Protein AF-A0A485BKC6-F1 (afdb_monomer)

Sequence (127 aa):
MNIFSEAARLEAQNCPFALAQIVESRGSTPRHSAQMLIRADGTIVGTIGGGMVERKVIDEALEAMAEKASRMFHGRMARSGTDAVGSDCGGAMSVFISVPLPAAAAGAGRGRARQSRRGAGRGAAWV

Radius of gyration: 15.81 Å; Cα contacts (8 Å, |Δi|>4): 225; chains: 1; bounding box: 47×20×39 Å

Solvent-accessible surface area (backbone atoms only — not comparable to full-atom values): 7478 Å² total; per-residue (Å²): 134,58,69,67,61,51,50,54,53,30,56,77,66,73,46,66,44,30,42,38,31,46,78,41,58,42,80,45,55,90,46,68,67,37,48,27,38,36,40,80,87,69,53,68,47,74,52,62,64,51,69,56,53,40,53,52,51,50,54,53,38,54,51,23,51,76,68,67,39,55,49,78,48,65,39,28,26,26,69,66,68,88,51,36,36,63,32,85,58,67,12,34,37,32,31,41,32,42,37,77,68,59,80,86,53,73,81,68,74,94,69,75,77,78,73,81,85,76,72,95,68,81,85,78,83,89,125

Foldseek 3Di:
DDPVVVVVVCLVVVFWKKKKWWPQKWAFDQDGTWIWIAGLVRDIDTAPRDDQVRVVVSVVLNVCRVVVHKAKQKAAQDCDDPRHSNHDRGMIIIMTMDIDDRPVCPPDDPDDHPPPPDDPDDDDDDD

Organism: Raoultella terrigena (NCBI:txid577)

InterPro domains:
  IPR003777 XdhC- CoxI [PF02625] (12-73)
  IPR052698 Molybdenum Cofactor Utilization and Processing [PTHR30388] (1-103)

Secondary structure (DSSP, 8-state):
--HHHHHHHHHHTT--EEEEEEEEEESS-S-SS-EEEEETTS-EEE-SS-HHHHHHHHHHHHHHHHHT--EEEEEE-SSSSTTB-S-SS--EEEEEEE-PPPGGGTTS-------------------

Structure (mmCIF, N/CA/C/O backbone):
data_AF-A0A485BKC6-F1
#
_entry.id   AF-A0A485BKC6-F1
#
loop_
_atom_site.group_PDB
_atom_site.id
_atom_site.type_symbol
_atom_site.label_atom_id
_atom_site.label_alt_id
_atom_site.label_comp_id
_atom_site.label_asym_id
_atom_site.label_entity_id
_atom_site.label_seq_id
_atom_site.pdbx_PDB_ins_code
_atom_site.Cartn_x
_atom_site.Cartn_y
_atom_site.Cartn_z
_atom_site.occupancy
_atom_site.B_iso_or_equiv
_atom_site.auth_seq_id
_atom_site.auth_comp_id
_atom_site.auth_asym_id
_atom_site.auth_atom_id
_atom_site.pdbx_PDB_model_num
ATOM 1 N N . MET A 1 1 ? -19.382 1.190 -7.935 1.00 63.47 1 MET A N 1
ATOM 2 C CA . MET A 1 1 ? -19.190 1.644 -6.540 1.00 63.47 1 MET A CA 1
ATOM 3 C C . MET A 1 1 ? -17.973 2.556 -6.510 1.00 63.47 1 MET A C 1
ATOM 5 O O . MET A 1 1 ? -16.952 2.165 -7.060 1.00 63.47 1 MET A O 1
ATOM 9 N N . ASN A 1 2 ? -18.079 3.765 -5.958 1.00 89.81 2 ASN A N 1
ATOM 10 C CA . ASN A 1 2 ? -16.935 4.674 -5.809 1.00 89.81 2 ASN A CA 1
ATOM 11 C C . ASN A 1 2 ? -16.074 4.232 -4.607 1.00 89.81 2 ASN A C 1
ATOM 13 O O . ASN A 1 2 ? -16.629 3.824 -3.586 1.00 89.81 2 ASN A O 1
ATOM 17 N N . ILE A 1 3 ? -14.745 4.332 -4.715 1.00 93.19 3 ILE A N 1
ATOM 18 C CA . ILE A 1 3 ? -13.788 3.975 -3.656 1.00 93.19 3 ILE A CA 1
ATOM 19 C C . ILE A 1 3 ? -14.079 4.709 -2.339 1.00 93.19 3 ILE A C 1
ATOM 21 O O . ILE A 1 3 ? -14.026 4.101 -1.274 1.00 93.19 3 ILE A O 1
ATOM 25 N N . PHE A 1 4 ? -14.478 5.983 -2.404 1.00 92.88 4 PHE A N 1
ATOM 26 C CA . PHE A 1 4 ? -14.789 6.782 -1.214 1.00 92.88 4 PHE A CA 1
ATOM 27 C C . PHE A 1 4 ? -16.090 6.350 -0.539 1.00 92.88 4 PHE A C 1
ATOM 29 O O . PHE A 1 4 ? -16.163 6.296 0.685 1.00 92.88 4 PHE A O 1
ATOM 36 N N . SER A 1 5 ? -17.105 5.992 -1.329 1.00 94.69 5 SER A N 1
ATOM 37 C CA . SER A 1 5 ? -18.356 5.446 -0.794 1.00 94.69 5 SER A CA 1
ATOM 38 C C . SER A 1 5 ? -18.114 4.115 -0.089 1.00 94.69 5 SER A C 1
ATOM 40 O O . SER A 1 5 ? -18.719 3.846 0.944 1.00 94.69 5 SER A O 1
ATOM 42 N N . GLU A 1 6 ? -17.206 3.296 -0.622 1.00 95.38 6 GLU A N 1
ATOM 43 C CA . GLU A 1 6 ? -16.850 2.026 -0.001 1.00 95.38 6 GLU A CA 1
ATOM 44 C C . GLU A 1 6 ? -16.024 2.198 1.276 1.00 95.38 6 GLU A C 1
ATOM 46 O O . GLU A 1 6 ? -16.295 1.524 2.268 1.00 95.38 6 GLU A O 1
ATOM 51 N N . ALA A 1 7 ? -15.071 3.131 1.281 1.00 95.31 7 ALA A N 1
ATOM 52 C CA . ALA A 1 7 ? -14.317 3.493 2.477 1.00 95.31 7 ALA A CA 1
ATOM 53 C C . ALA A 1 7 ? -15.249 3.968 3.604 1.00 95.31 7 ALA A C 1
ATOM 55 O O . ALA A 1 7 ? -15.181 3.443 4.711 1.00 95.31 7 ALA A O 1
ATOM 56 N N . ALA A 1 8 ? -16.180 4.880 3.301 1.00 94.19 8 ALA A N 1
ATOM 57 C CA . ALA A 1 8 ? -17.161 5.368 4.269 1.00 94.19 8 ALA A CA 1
ATOM 58 C C . ALA A 1 8 ? -18.057 4.239 4.810 1.00 94.19 8 ALA A C 1
ATOM 60 O O . ALA A 1 8 ? -18.360 4.191 6.001 1.00 94.19 8 ALA A O 1
ATOM 61 N N . ARG A 1 9 ? -18.455 3.291 3.948 1.00 94.75 9 ARG A N 1
ATOM 62 C CA . ARG A 1 9 ? -19.236 2.115 4.355 1.00 94.75 9 ARG A CA 1
ATOM 63 C C . ARG A 1 9 ? -18.458 1.223 5.326 1.00 94.75 9 ARG A C 1
ATOM 65 O O . ARG A 1 9 ? -19.037 0.750 6.300 1.00 94.75 9 ARG A O 1
ATOM 72 N N . LEU A 1 10 ? -17.177 0.979 5.056 1.00 94.75 10 LEU A N 1
ATOM 73 C CA . LEU A 1 10 ? -16.315 0.151 5.905 1.00 94.75 10 LEU A CA 1
ATOM 74 C C . LEU A 1 10 ? -16.016 0.826 7.242 1.00 94.75 10 LEU A C 1
ATOM 76 O O . LEU A 1 10 ? -16.109 0.179 8.282 1.00 94.75 10 LEU A O 1
ATOM 80 N N . GLU A 1 11 ? -15.746 2.129 7.221 1.00 93.75 11 GLU A N 1
ATOM 81 C CA . GLU A 1 11 ? -15.548 2.933 8.425 1.00 93.75 11 GLU A CA 1
ATOM 82 C C . GLU A 1 11 ? -16.786 2.902 9.332 1.00 93.75 11 GLU A C 1
ATOM 84 O O . GLU A 1 11 ? -16.670 2.582 10.514 1.00 93.75 11 GLU A O 1
ATOM 89 N N . ALA A 1 12 ? -17.985 3.122 8.779 1.00 93.12 12 ALA A N 1
ATOM 90 C CA . ALA A 1 12 ? -19.239 3.063 9.535 1.00 93.12 12 ALA A CA 1
ATOM 91 C C . ALA A 1 12 ? -19.506 1.681 10.168 1.00 93.12 12 ALA A C 1
ATOM 93 O O . ALA A 1 12 ? -20.190 1.581 11.185 1.00 93.12 12 ALA A O 1
ATOM 94 N N . GLN A 1 13 ? -18.962 0.614 9.579 1.00 93.50 13 GLN A N 1
ATOM 95 C CA . GLN A 1 13 ? -19.072 -0.760 10.078 1.00 93.50 13 GLN A CA 1
ATOM 96 C C . GLN A 1 13 ? -17.922 -1.157 11.016 1.00 93.50 13 GLN A C 1
ATOM 98 O O . GLN A 1 13 ? -17.887 -2.295 11.480 1.00 93.50 13 GLN A O 1
ATOM 103 N N . ASN A 1 14 ? -16.982 -0.247 11.306 1.00 90.56 14 ASN A N 1
ATOM 104 C CA . ASN A 1 14 ? -15.725 -0.542 12.001 1.00 90.56 14 ASN A CA 1
ATOM 105 C C . ASN A 1 14 ? -14.940 -1.705 11.360 1.00 90.56 14 ASN A C 1
ATOM 107 O O . ASN A 1 14 ? -14.228 -2.445 12.042 1.00 90.56 14 ASN A O 1
ATOM 111 N N . CYS A 1 15 ? -15.066 -1.880 10.044 1.00 93.31 15 CYS A N 1
ATOM 112 C CA . CYS A 1 15 ? -14.318 -2.879 9.297 1.00 93.31 15 CYS A CA 1
ATOM 113 C C . CYS A 1 15 ? -12.952 -2.302 8.892 1.00 93.31 15 CYS A C 1
ATOM 115 O O . CYS A 1 15 ? -12.922 -1.266 8.227 1.00 93.31 15 CYS A O 1
ATOM 117 N N . PRO A 1 16 ? -11.823 -2.953 9.231 1.00 94.25 16 PRO A N 1
ATOM 118 C CA . PRO A 1 16 ? -10.501 -2.489 8.821 1.00 94.25 16 PRO A CA 1
ATOM 119 C C . PRO A 1 16 ? -10.322 -2.490 7.300 1.00 94.25 16 PRO A C 1
ATOM 121 O O . PRO A 1 16 ? -10.737 -3.423 6.604 1.00 94.25 16 PRO A O 1
ATOM 124 N N . PHE A 1 17 ? -9.661 -1.452 6.797 1.00 97.25 17 PHE A N 1
ATOM 125 C CA . PHE A 1 17 ? -9.266 -1.318 5.400 1.00 97.25 17 PHE A CA 1
ATOM 126 C C . PHE A 1 17 ? -8.027 -0.426 5.276 1.00 97.25 17 PHE A C 1
ATOM 128 O O . PHE A 1 17 ? -7.668 0.298 6.205 1.00 97.25 17 PHE A O 1
ATOM 135 N N . ALA A 1 18 ? -7.393 -0.463 4.109 1.00 98.12 18 ALA A N 1
ATOM 136 C CA . ALA A 1 18 ? -6.305 0.426 3.738 1.00 98.12 18 ALA A CA 1
ATOM 137 C C . ALA A 1 18 ? -6.600 1.111 2.401 1.00 98.12 18 ALA A C 1
ATOM 139 O O . ALA A 1 18 ? -7.290 0.565 1.538 1.00 98.12 18 ALA A O 1
ATOM 140 N N . LEU A 1 19 ? -6.042 2.304 2.222 1.00 97.75 19 LEU A N 1
ATOM 141 C CA . LEU A 1 19 ? -6.041 3.035 0.958 1.00 97.75 19 LEU A CA 1
ATOM 142 C C . LEU A 1 19 ? -4.610 3.127 0.443 1.00 97.75 19 LEU A C 1
ATOM 144 O O . LEU A 1 19 ? -3.747 3.697 1.105 1.00 97.75 19 LEU A O 1
ATOM 148 N N . ALA A 1 20 ? -4.371 2.596 -0.748 1.00 97.75 20 ALA A N 1
ATOM 149 C CA . ALA A 1 20 ? -3.116 2.719 -1.465 1.00 97.75 20 ALA A CA 1
ATOM 150 C C . ALA A 1 20 ? -3.255 3.749 -2.589 1.00 97.75 20 ALA A C 1
ATOM 152 O O . ALA A 1 20 ? -4.204 3.700 -3.374 1.00 97.75 20 ALA A O 1
ATOM 153 N N . GLN A 1 21 ? -2.294 4.663 -2.692 1.00 96.50 21 GLN A N 1
ATOM 154 C CA . GLN A 1 21 ? -2.253 5.675 -3.744 1.00 96.50 21 GLN A CA 1
ATOM 155 C C . GLN A 1 21 ? -0.843 5.826 -4.301 1.00 96.50 21 GLN A C 1
ATOM 157 O O . GLN A 1 21 ? 0.110 5.994 -3.543 1.00 96.50 21 GLN A O 1
ATOM 162 N N . ILE A 1 22 ? -0.717 5.833 -5.629 1.00 95.19 22 ILE A N 1
ATOM 163 C CA . ILE A 1 22 ? 0.533 6.230 -6.284 1.00 95.19 22 ILE A CA 1
ATOM 164 C C . ILE A 1 22 ? 0.736 7.726 -6.033 1.00 95.19 22 ILE A C 1
ATOM 166 O O . ILE A 1 22 ? -0.071 8.548 -6.470 1.00 95.19 22 ILE A O 1
ATOM 170 N N . VAL A 1 23 ? 1.804 8.064 -5.314 1.00 95.75 23 VAL A N 1
ATOM 171 C CA . VAL A 1 23 ? 2.176 9.453 -4.993 1.00 95.75 23 VAL A CA 1
ATOM 172 C C . VAL A 1 23 ? 3.365 9.936 -5.815 1.00 95.75 23 VAL A C 1
ATOM 174 O O . VAL A 1 23 ? 3.567 11.137 -5.955 1.00 95.75 23 VAL A O 1
ATOM 177 N N . GLU A 1 24 ? 4.132 9.010 -6.388 1.00 93.62 24 GLU A N 1
ATOM 178 C CA . GLU A 1 24 ? 5.234 9.322 -7.288 1.00 93.62 24 GLU A CA 1
ATOM 179 C C . GLU A 1 24 ? 5.387 8.229 -8.344 1.00 93.62 24 GLU A C 1
ATOM 181 O O . GLU A 1 24 ? 5.244 7.039 -8.061 1.00 93.62 24 GLU A O 1
ATOM 186 N N . SER A 1 25 ? 5.728 8.641 -9.560 1.00 92.69 25 SER A N 1
ATOM 187 C CA . SER A 1 25 ? 6.064 7.757 -10.667 1.00 92.69 25 SER A CA 1
ATOM 188 C C . SER A 1 25 ? 7.196 8.381 -11.476 1.00 92.69 25 SER A C 1
ATOM 190 O O . SER A 1 25 ? 7.151 9.568 -11.788 1.00 92.69 25 SER A O 1
ATOM 192 N N . ARG A 1 26 ? 8.183 7.576 -11.872 1.00 88.62 26 ARG A N 1
ATOM 193 C CA . ARG A 1 26 ? 9.308 7.994 -12.718 1.00 88.62 26 ARG A CA 1
ATOM 194 C C . ARG A 1 26 ? 9.587 6.970 -13.808 1.00 88.62 26 ARG A C 1
ATOM 196 O O . ARG A 1 26 ? 9.530 5.768 -13.557 1.00 88.62 26 ARG A O 1
ATOM 203 N N . GLY A 1 27 ? 9.948 7.460 -14.991 1.00 87.19 27 GLY A N 1
ATOM 204 C CA . GLY A 1 27 ? 10.190 6.619 -16.159 1.00 87.19 27 GLY A CA 1
ATOM 205 C C . GLY A 1 27 ? 8.939 5.851 -16.587 1.00 87.19 27 GLY A C 1
ATOM 206 O O . GLY A 1 27 ? 7.810 6.276 -16.338 1.00 87.19 27 GLY A O 1
ATOM 207 N N . SER A 1 28 ? 9.160 4.707 -17.222 1.00 82.06 28 SER A N 1
ATOM 208 C CA . SER A 1 28 ? 8.100 3.855 -17.752 1.00 82.06 28 SER A CA 1
ATOM 209 C C . SER A 1 28 ? 7.490 2.992 -16.644 1.00 82.06 28 SER A C 1
ATOM 211 O O . SER A 1 28 ? 8.049 1.980 -16.215 1.00 82.06 28 SER A O 1
ATOM 213 N N . THR A 1 29 ? 6.328 3.412 -16.153 1.00 81.50 29 THR A N 1
ATOM 214 C CA . THR A 1 29 ? 5.506 2.677 -15.185 1.00 81.50 29 THR A CA 1
ATOM 215 C C . THR A 1 29 ? 4.158 2.310 -15.815 1.00 81.50 29 THR A C 1
ATOM 217 O O . THR A 1 29 ? 3.701 3.000 -16.726 1.00 81.50 29 THR A O 1
ATOM 220 N N . PRO A 1 30 ? 3.478 1.245 -15.345 1.00 73.94 30 PRO A N 1
ATOM 221 C CA . PRO A 1 30 ? 2.159 0.873 -15.870 1.00 73.94 30 PRO A CA 1
ATOM 222 C C . PRO A 1 30 ? 1.094 1.960 -15.664 1.00 73.94 30 PRO A C 1
ATOM 224 O O . PRO A 1 30 ? 0.145 2.067 -16.439 1.00 73.94 30 PRO A O 1
ATOM 227 N N . ARG A 1 31 ? 1.231 2.744 -14.585 1.00 81.69 31 ARG A N 1
ATOM 228 C CA . ARG A 1 31 ? 0.335 3.836 -14.192 1.00 81.69 31 ARG A CA 1
ATOM 229 C C . ARG A 1 31 ? 1.136 4.949 -13.521 1.00 81.69 31 ARG A C 1
ATOM 231 O O . ARG A 1 31 ? 1.988 4.679 -12.678 1.00 81.69 31 ARG A O 1
ATOM 238 N N . HIS A 1 32 ? 0.793 6.194 -13.844 1.00 83.12 32 HIS A N 1
ATOM 239 C CA . HIS A 1 32 ? 1.376 7.384 -13.213 1.00 83.12 32 HIS A CA 1
ATOM 240 C C . HIS A 1 32 ? 0.577 7.880 -12.005 1.00 83.12 32 HIS A C 1
ATOM 242 O O . HIS A 1 32 ? 1.137 8.492 -11.101 1.00 83.12 32 HIS A O 1
ATOM 248 N N . SER A 1 33 ? -0.724 7.595 -11.976 1.00 89.50 33 SER A N 1
ATOM 249 C CA . SER A 1 33 ? -1.603 7.850 -10.842 1.00 89.50 33 SER 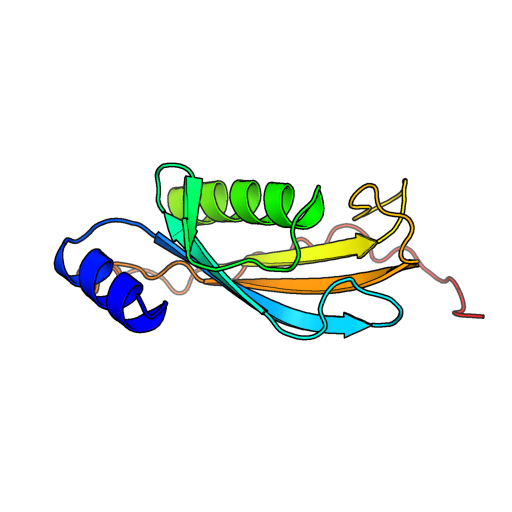A CA 1
ATOM 250 C C . SER A 1 33 ? -2.656 6.751 -10.777 1.00 89.50 33 SER A C 1
ATOM 252 O O . SER A 1 33 ? -3.190 6.310 -11.798 1.00 89.50 33 SER A O 1
ATOM 254 N N . ALA A 1 34 ? -2.911 6.262 -9.569 1.00 92.00 34 ALA A N 1
ATOM 255 C CA . ALA A 1 34 ? -3.937 5.268 -9.307 1.00 92.00 34 ALA A CA 1
ATOM 256 C C . ALA A 1 34 ? -4.235 5.204 -7.809 1.00 92.00 34 ALA A C 1
ATOM 258 O O . ALA A 1 34 ? -3.389 5.566 -6.984 1.00 92.00 34 ALA A O 1
ATOM 259 N N . GLN A 1 35 ? -5.429 4.720 -7.480 1.00 94.69 35 GLN A N 1
ATOM 260 C CA . GLN A 1 35 ? -5.868 4.468 -6.115 1.00 94.69 35 GLN A CA 1
ATOM 261 C C . GLN A 1 35 ? -6.506 3.084 -6.025 1.00 94.69 35 GLN A C 1
ATOM 263 O O . GLN A 1 35 ? -7.160 2.619 -6.962 1.00 94.69 35 GLN A O 1
ATOM 268 N N . MET A 1 36 ? -6.318 2.442 -4.880 1.00 96.31 36 MET A N 1
ATOM 269 C CA . MET A 1 36 ? -6.845 1.119 -4.582 1.00 96.31 36 MET A CA 1
ATOM 270 C C . MET A 1 36 ? -7.215 1.048 -3.105 1.00 96.31 36 MET A C 1
ATOM 272 O O . MET A 1 36 ? -6.442 1.469 -2.248 1.00 96.31 36 MET A O 1
ATOM 276 N N . LEU A 1 37 ? -8.397 0.519 -2.810 1.00 97.94 37 LEU A N 1
ATOM 277 C CA . LEU A 1 37 ? -8.803 0.160 -1.457 1.00 9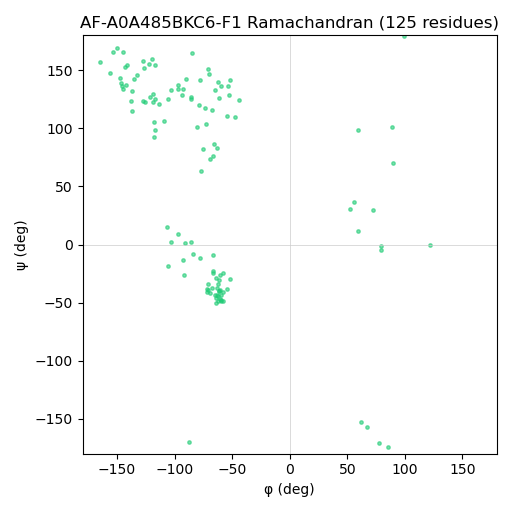7.94 37 LEU A CA 1
ATOM 278 C C . LEU A 1 37 ? -8.541 -1.326 -1.266 1.00 97.94 37 LEU A C 1
ATOM 280 O O . LEU A 1 37 ? -8.909 -2.122 -2.128 1.00 97.94 37 LEU A O 1
ATOM 284 N N . ILE A 1 38 ? -7.935 -1.682 -0.139 1.00 98.06 38 ILE A N 1
ATOM 285 C CA . ILE A 1 38 ? -7.633 -3.056 0.251 1.00 98.06 38 ILE A CA 1
ATOM 286 C C . ILE A 1 38 ? -8.422 -3.360 1.521 1.00 98.06 38 ILE A C 1
ATOM 288 O O . ILE A 1 38 ? -8.336 -2.621 2.502 1.00 98.06 38 ILE A O 1
ATOM 292 N N . ARG A 1 39 ? -9.213 -4.431 1.502 1.00 97.19 39 ARG A N 1
ATOM 293 C CA . ARG A 1 39 ? -9.934 -4.925 2.680 1.00 97.19 39 ARG A CA 1
ATOM 294 C C . ARG A 1 39 ? -9.050 -5.839 3.522 1.00 97.19 39 ARG A C 1
ATOM 296 O O . ARG A 1 39 ? -8.052 -6.368 3.041 1.00 97.19 39 ARG A O 1
ATOM 303 N N . ALA A 1 40 ? -9.469 -6.099 4.758 1.00 95.12 40 ALA A N 1
ATOM 304 C CA . ALA A 1 40 ? -8.796 -7.041 5.653 1.00 95.12 40 ALA A CA 1
ATOM 305 C C . ALA A 1 40 ? -8.685 -8.481 5.103 1.00 95.12 40 ALA A C 1
ATOM 307 O O . ALA A 1 40 ? -7.779 -9.208 5.494 1.00 95.12 40 ALA A O 1
ATOM 308 N N . ASP A 1 41 ? -9.576 -8.891 4.194 1.00 95.31 41 ASP A N 1
ATOM 309 C CA . ASP A 1 41 ? -9.525 -10.195 3.512 1.00 95.31 41 ASP A CA 1
ATOM 310 C C . ASP A 1 41 ? -8.629 -10.195 2.255 1.00 95.31 41 ASP A C 1
ATOM 312 O O . ASP A 1 41 ? -8.531 -11.202 1.555 1.00 95.31 41 ASP A O 1
ATOM 316 N N . GLY A 1 42 ? -7.977 -9.068 1.953 1.00 95.62 42 GLY A N 1
ATOM 317 C CA . GLY A 1 42 ? -7.122 -8.885 0.783 1.00 95.62 42 GLY A CA 1
ATOM 318 C C . GLY A 1 42 ? -7.874 -8.617 -0.521 1.00 95.62 42 GLY A C 1
ATOM 319 O O . GLY A 1 42 ? -7.231 -8.396 -1.548 1.00 95.62 42 GLY A O 1
ATOM 320 N N . THR A 1 43 ? -9.211 -8.600 -0.516 1.00 96.19 43 THR A N 1
ATOM 321 C CA . THR A 1 43 ? -9.976 -8.180 -1.695 1.00 96.19 43 THR A CA 1
ATOM 322 C C . THR A 1 43 ? -9.839 -6.674 -1.915 1.00 96.19 43 THR A C 1
ATOM 324 O O . THR A 1 43 ? -9.630 -5.897 -0.976 1.00 96.19 43 THR A O 1
ATOM 327 N N . ILE A 1 44 ? -9.946 -6.253 -3.178 1.00 96.75 44 ILE A N 1
ATOM 328 C CA . ILE A 1 44 ? -9.653 -4.877 -3.585 1.00 96.75 44 ILE A CA 1
ATOM 329 C C . ILE A 1 44 ? -10.833 -4.187 -4.266 1.00 96.75 44 ILE A C 1
ATOM 331 O O . ILE A 1 44 ? -11.699 -4.821 -4.869 1.00 96.75 44 ILE A O 1
ATOM 335 N N . VAL A 1 45 ? -10.830 -2.855 -4.202 1.00 96.31 45 VAL A N 1
ATOM 336 C CA . VAL A 1 45 ? -11.650 -1.976 -5.043 1.00 96.31 45 VAL A CA 1
ATOM 337 C C . VAL A 1 45 ? -10.730 -0.973 -5.732 1.00 96.31 45 VAL A C 1
ATOM 339 O O . VAL A 1 45 ? -10.015 -0.224 -5.068 1.00 96.31 45 VAL A O 1
ATOM 342 N N . GLY A 1 46 ? -10.764 -0.941 -7.064 1.00 93.44 46 GLY A N 1
ATOM 343 C CA . GLY A 1 46 ? -9.766 -0.228 -7.866 1.00 93.44 46 GLY A CA 1
ATOM 344 C C . GLY A 1 46 ? -8.526 -1.084 -8.131 1.00 93.44 46 GLY A C 1
ATOM 345 O O . GLY A 1 46 ? -8.507 -2.272 -7.830 1.00 93.44 46 GLY A O 1
ATOM 346 N N . THR A 1 47 ? -7.509 -0.485 -8.743 1.00 93.56 47 THR A N 1
ATOM 347 C CA . THR A 1 47 ? -6.244 -1.145 -9.104 1.00 93.56 47 THR A CA 1
ATOM 348 C C . THR A 1 47 ? -5.152 -0.091 -9.212 1.00 93.56 47 THR A C 1
ATOM 350 O O . THR A 1 47 ? -5.424 1.031 -9.645 1.00 93.56 47 THR A O 1
ATOM 353 N N . ILE A 1 48 ? -3.914 -0.450 -8.868 1.00 89.75 48 ILE A N 1
ATOM 354 C CA . ILE A 1 48 ? -2.739 0.407 -9.099 1.00 89.75 48 ILE A CA 1
ATOM 355 C C . ILE A 1 48 ? -1.968 0.060 -10.381 1.00 89.75 48 ILE A C 1
ATOM 357 O O . ILE A 1 48 ? -0.895 0.605 -10.628 1.00 89.75 48 ILE A O 1
ATOM 361 N N . GLY A 1 49 ? -2.522 -0.817 -11.223 1.00 83.00 49 GLY A N 1
ATOM 362 C CA . GLY A 1 49 ? -1.917 -1.241 -12.489 1.00 83.00 49 GLY A CA 1
ATOM 363 C C . GLY A 1 49 ? -1.674 -2.746 -12.610 1.00 83.00 49 GLY A C 1
ATOM 364 O O . GLY A 1 49 ? -1.212 -3.177 -13.664 1.00 83.00 49 GLY A O 1
ATOM 365 N N . GLY A 1 50 ? -2.007 -3.541 -11.585 1.00 84.00 50 GLY A N 1
ATOM 366 C CA . GLY A 1 50 ? -1.921 -5.001 -11.615 1.00 84.00 50 GLY A CA 1
ATOM 367 C C . GLY A 1 50 ? -0.512 -5.583 -11.438 1.00 84.00 50 GLY A C 1
ATOM 368 O O . GLY A 1 50 ? 0.462 -4.900 -11.106 1.00 84.00 50 GLY A O 1
ATOM 369 N N . GLY A 1 51 ? -0.414 -6.896 -11.657 1.00 87.88 51 GLY A N 1
ATOM 370 C CA . GLY A 1 51 ? 0.838 -7.651 -11.623 1.00 87.88 51 GLY A CA 1
ATOM 371 C C . GLY A 1 51 ? 1.482 -7.749 -10.236 1.00 87.88 51 GLY A C 1
ATOM 372 O O . GLY A 1 51 ? 0.841 -7.613 -9.196 1.00 87.88 51 GLY A O 1
ATOM 373 N N . MET A 1 52 ? 2.792 -7.994 -10.227 1.00 89.06 52 MET A N 1
ATOM 374 C CA . MET A 1 52 ? 3.565 -8.197 -8.997 1.00 89.06 52 MET A CA 1
ATOM 375 C C . MET A 1 52 ? 3.616 -6.956 -8.096 1.00 89.06 52 MET A C 1
ATOM 377 O O . MET A 1 52 ? 3.721 -7.094 -6.880 1.00 89.06 52 MET A O 1
ATOM 381 N N . VAL A 1 53 ? 3.527 -5.751 -8.669 1.00 90.56 53 VAL A N 1
ATOM 382 C CA . VAL A 1 53 ? 3.467 -4.499 -7.898 1.00 90.56 53 VAL A CA 1
ATOM 383 C C . VAL A 1 53 ? 2.203 -4.459 -7.054 1.00 90.56 53 VAL A C 1
ATOM 385 O O . VAL A 1 53 ? 2.278 -4.226 -5.853 1.00 90.56 53 VAL A O 1
ATOM 388 N N . GLU A 1 54 ? 1.051 -4.713 -7.677 1.00 94.38 54 GLU A N 1
ATOM 389 C CA . GLU A 1 54 ? -0.235 -4.716 -6.987 1.00 94.38 54 GLU A CA 1
ATOM 390 C C . GLU A 1 54 ? -0.256 -5.753 -5.871 1.00 94.38 54 GLU A C 1
ATOM 392 O O . GLU A 1 54 ? -0.648 -5.433 -4.752 1.00 94.38 54 GLU A O 1
ATOM 397 N N . ARG A 1 55 ? 0.268 -6.956 -6.137 1.00 94.75 55 ARG A N 1
ATOM 398 C CA . ARG A 1 55 ? 0.352 -7.996 -5.113 1.00 94.75 55 ARG A CA 1
ATOM 399 C C . ARG A 1 55 ? 1.194 -7.563 -3.911 1.00 94.75 55 ARG A C 1
ATOM 401 O O . ARG A 1 55 ? 0.727 -7.685 -2.785 1.00 94.75 55 ARG A O 1
ATOM 408 N N . LYS A 1 56 ? 2.386 -7.004 -4.147 1.00 94.81 56 LYS A N 1
ATOM 409 C CA . LYS A 1 56 ? 3.259 -6.503 -3.074 1.00 94.81 56 LYS A CA 1
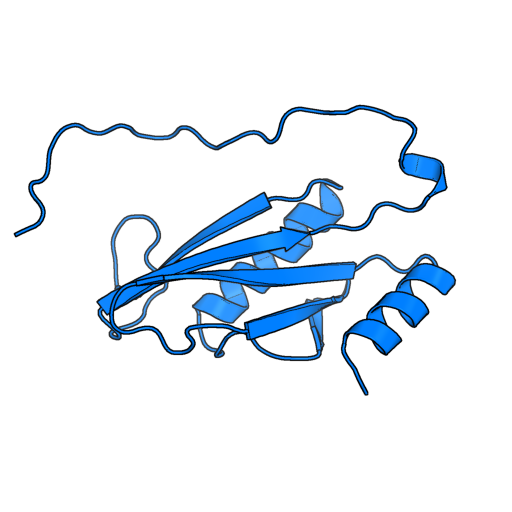ATOM 410 C C . LYS A 1 56 ? 2.606 -5.377 -2.274 1.00 94.81 56 LYS A C 1
ATOM 412 O O . LYS A 1 56 ? 2.731 -5.351 -1.059 1.00 94.81 56 LYS A O 1
ATOM 417 N N . VAL A 1 57 ? 1.889 -4.468 -2.936 1.00 96.56 57 VAL A N 1
ATOM 418 C CA . VAL A 1 57 ? 1.163 -3.395 -2.243 1.00 96.56 57 VAL A CA 1
ATOM 419 C C . VAL A 1 57 ? 0.009 -3.943 -1.405 1.00 96.56 57 VAL A C 1
ATOM 421 O O . VAL A 1 57 ? -0.217 -3.435 -0.311 1.00 96.56 57 VAL A O 1
ATOM 424 N N . ILE A 1 58 ? -0.700 -4.975 -1.875 1.00 97.75 58 ILE A N 1
ATOM 425 C CA . ILE A 1 58 ? -1.725 -5.660 -1.074 1.00 97.75 58 ILE A CA 1
ATOM 426 C C . ILE A 1 58 ? -1.088 -6.290 0.168 1.00 97.75 58 ILE A C 1
ATOM 428 O O . ILE A 1 58 ? -1.578 -6.053 1.268 1.00 97.75 58 ILE A O 1
ATOM 432 N N . ASP A 1 59 ? 0.010 -7.033 0.014 1.00 97.31 59 ASP A N 1
ATOM 433 C CA . ASP A 1 59 ? 0.690 -7.688 1.138 1.00 97.31 59 ASP A CA 1
ATOM 434 C C . ASP A 1 59 ? 1.177 -6.647 2.179 1.00 97.31 59 ASP A C 1
ATOM 436 O O . ASP A 1 59 ? 0.862 -6.756 3.364 1.00 97.31 59 ASP A O 1
ATOM 440 N N . GLU A 1 60 ? 1.817 -5.558 1.735 1.00 97.62 60 GLU A N 1
ATOM 441 C CA . GLU A 1 60 ? 2.232 -4.437 2.599 1.00 97.62 60 GLU A CA 1
ATOM 442 C C . GLU A 1 60 ? 1.052 -3.727 3.277 1.00 97.62 60 GLU A C 1
ATOM 444 O O . GLU A 1 60 ? 1.170 -3.252 4.407 1.00 97.62 60 GLU A O 1
ATOM 449 N N . ALA A 1 61 ? -0.100 -3.640 2.607 1.00 97.94 61 ALA A N 1
ATOM 450 C CA . ALA A 1 61 ? -1.306 -3.055 3.178 1.00 97.94 61 ALA A CA 1
ATOM 451 C C . ALA A 1 61 ? -1.917 -3.936 4.272 1.00 97.94 61 ALA A C 1
ATOM 453 O O . ALA A 1 61 ? -2.367 -3.410 5.292 1.00 97.94 61 ALA A O 1
ATOM 454 N N . LEU A 1 62 ? -1.905 -5.258 4.092 1.00 97.75 62 LEU A N 1
ATOM 455 C CA . LEU A 1 62 ? -2.346 -6.206 5.116 1.00 97.75 62 LEU A CA 1
ATOM 456 C C . LEU A 1 62 ? -1.466 -6.107 6.371 1.00 97.75 62 LEU A C 1
ATOM 458 O O . LEU A 1 62 ? -1.989 -6.023 7.484 1.00 97.75 62 LEU A O 1
ATOM 462 N N . GLU A 1 63 ? -0.146 -6.028 6.199 1.00 97.38 63 GLU A N 1
ATOM 463 C CA . GLU A 1 63 ? 0.789 -5.810 7.309 1.00 97.38 63 GLU A CA 1
ATOM 464 C C . GLU A 1 63 ? 0.582 -4.450 7.989 1.00 97.38 63 GLU A C 1
ATOM 466 O O . GLU A 1 63 ? 0.491 -4.371 9.215 1.00 97.38 63 GLU A O 1
ATOM 471 N N . ALA A 1 64 ? 0.441 -3.378 7.205 1.00 96.81 64 ALA A N 1
ATOM 472 C CA . ALA A 1 64 ? 0.186 -2.033 7.715 1.00 96.81 64 ALA A CA 1
ATOM 473 C C . ALA A 1 64 ? -1.094 -1.974 8.564 1.00 96.81 64 ALA A C 1
ATOM 475 O O . ALA A 1 64 ? -1.123 -1.318 9.610 1.00 96.81 64 ALA A O 1
ATOM 476 N N . MET A 1 65 ? -2.153 -2.672 8.135 1.00 95.56 65 MET A N 1
ATOM 477 C CA . MET A 1 65 ? -3.401 -2.782 8.892 1.00 95.56 65 MET A CA 1
ATOM 478 C C . MET A 1 65 ? -3.212 -3.533 10.210 1.00 95.56 65 MET A C 1
ATOM 480 O O . MET A 1 65 ? -3.715 -3.076 11.238 1.00 95.56 65 MET A O 1
ATOM 484 N N . ALA A 1 66 ? -2.469 -4.644 10.204 1.00 94.62 66 ALA A N 1
ATOM 485 C CA . ALA A 1 66 ? -2.165 -5.401 11.418 1.00 94.62 66 ALA A CA 1
ATOM 486 C C . ALA A 1 66 ? -1.363 -4.562 12.430 1.00 94.62 66 ALA A C 1
ATOM 488 O O . ALA A 1 66 ? -1.649 -4.580 13.628 1.00 94.62 66 ALA A O 1
ATOM 489 N N . GLU A 1 67 ? -0.409 -3.769 11.941 1.00 95.12 67 GLU A N 1
ATOM 490 C CA . GLU A 1 67 ? 0.401 -2.850 12.747 1.00 95.12 67 GLU A CA 1
ATOM 491 C C . GLU A 1 67 ? -0.324 -1.558 13.134 1.00 95.12 67 GLU A C 1
ATOM 493 O O . GLU A 1 67 ? 0.176 -0.811 13.978 1.00 95.12 67 GLU A O 1
ATOM 498 N N . LYS A 1 68 ? -1.485 -1.275 12.527 1.00 94.69 68 LYS A N 1
ATOM 499 C CA . LYS A 1 68 ? -2.216 -0.009 12.690 1.00 94.69 68 LYS A CA 1
ATOM 500 C C . LYS A 1 68 ? -1.345 1.206 12.337 1.00 94.69 68 LYS A C 1
ATOM 502 O O . LYS A 1 68 ? -1.437 2.257 12.972 1.00 94.69 68 LYS A O 1
ATOM 507 N N . ALA A 1 69 ? -0.488 1.062 11.326 1.00 94.69 69 ALA A N 1
ATOM 508 C CA . ALA A 1 69 ? 0.510 2.058 10.957 1.00 94.69 69 ALA A CA 1
ATOM 509 C C . ALA A 1 69 ? 0.593 2.238 9.437 1.00 94.69 69 ALA A C 1
ATOM 511 O O . ALA A 1 69 ? 0.874 1.304 8.692 1.00 94.69 69 ALA A O 1
ATOM 512 N N . SER A 1 70 ? 0.393 3.476 8.981 1.00 96.25 70 SER A N 1
ATOM 513 C CA . SER A 1 70 ? 0.535 3.842 7.565 1.00 96.25 70 SER A CA 1
ATOM 514 C C . SER A 1 70 ? 2.004 3.802 7.127 1.00 96.25 70 SER A C 1
AT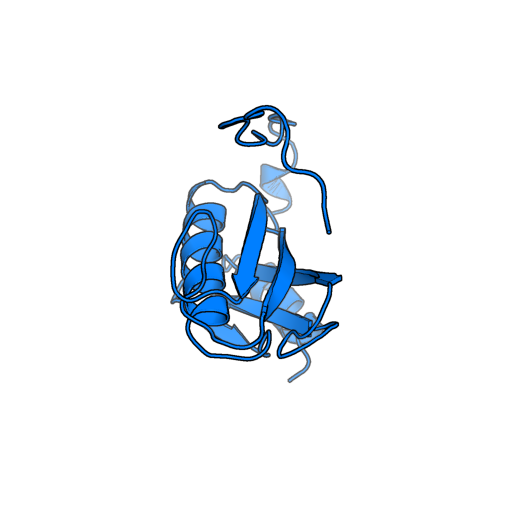OM 516 O O . SER A 1 70 ? 2.896 4.140 7.912 1.00 96.25 70 SER A O 1
ATOM 518 N N . ARG A 1 71 ? 2.270 3.434 5.868 1.00 96.06 71 ARG A N 1
ATOM 519 C CA . ARG A 1 71 ? 3.637 3.254 5.350 1.00 96.06 71 ARG A CA 1
ATOM 520 C C . ARG A 1 71 ? 3.794 3.673 3.888 1.00 96.06 71 ARG A C 1
ATOM 522 O O . ARG A 1 71 ? 2.823 3.882 3.168 1.00 96.06 71 ARG A O 1
ATOM 529 N N . MET A 1 72 ? 5.050 3.810 3.472 1.00 97.12 72 MET A N 1
ATOM 530 C CA . MET A 1 72 ? 5.444 4.070 2.087 1.00 97.12 72 MET A CA 1
ATOM 531 C C . MET A 1 72 ? 6.017 2.799 1.473 1.00 97.12 72 MET A C 1
ATOM 533 O O . MET A 1 72 ? 6.989 2.252 1.992 1.00 97.12 72 MET A O 1
ATOM 537 N N . PHE A 1 73 ? 5.455 2.380 0.348 1.00 95.31 73 PHE A N 1
ATOM 538 C CA . PHE A 1 73 ? 6.010 1.340 -0.505 1.00 95.31 73 PHE A CA 1
ATOM 539 C C . PHE A 1 73 ? 6.790 1.978 -1.657 1.00 95.31 73 PHE A C 1
ATOM 541 O O . PHE A 1 73 ? 6.315 2.929 -2.278 1.00 95.31 73 PHE A O 1
ATOM 548 N N . HIS A 1 74 ? 7.963 1.428 -1.968 1.00 94.50 74 HIS A N 1
ATOM 549 C CA . HIS A 1 74 ? 8.775 1.834 -3.113 1.00 94.50 74 HIS A CA 1
ATOM 550 C C . HIS A 1 74 ? 8.987 0.620 -4.012 1.00 94.50 74 HIS A C 1
ATOM 552 O O . HIS A 1 74 ? 9.424 -0.433 -3.552 1.00 94.50 74 HIS A O 1
ATOM 558 N N . GLY A 1 75 ? 8.662 0.766 -5.293 1.00 90.25 75 GLY A N 1
ATOM 559 C CA . GLY A 1 75 ? 8.776 -0.301 -6.276 1.00 90.25 75 GLY A CA 1
ATOM 560 C C . GLY A 1 75 ? 9.567 0.152 -7.490 1.00 90.25 75 GLY A C 1
ATOM 561 O O . GLY A 1 75 ? 9.187 1.100 -8.174 1.00 90.25 75 GLY A O 1
ATOM 562 N N . ARG A 1 76 ? 10.638 -0.568 -7.809 1.00 90.19 76 ARG A N 1
ATOM 563 C CA . ARG A 1 76 ? 11.361 -0.463 -9.076 1.00 90.19 76 ARG A CA 1
ATOM 564 C C . ARG A 1 76 ? 10.835 -1.501 -10.057 1.00 90.19 76 ARG A C 1
ATOM 566 O O . ARG A 1 76 ? 10.812 -2.692 -9.752 1.00 90.19 76 ARG A O 1
ATOM 573 N N . MET A 1 77 ? 10.477 -1.063 -11.260 1.00 87.12 77 MET A N 1
ATOM 574 C CA . MET A 1 77 ? 10.038 -1.910 -12.371 1.00 87.12 77 MET A CA 1
ATOM 575 C C . MET A 1 77 ? 11.243 -2.594 -13.027 1.00 87.12 77 MET A C 1
ATOM 577 O O . MET A 1 77 ? 11.578 -2.335 -14.178 1.00 87.12 77 MET A O 1
ATOM 581 N N . ALA A 1 78 ? 11.923 -3.430 -12.251 1.00 86.12 78 ALA A N 1
ATOM 582 C CA . ALA A 1 78 ? 13.056 -4.235 -12.672 1.00 86.12 78 ALA A CA 1
ATOM 583 C C . ALA A 1 78 ? 12.808 -5.703 -12.310 1.00 86.12 78 ALA A C 1
ATOM 585 O O . ALA A 1 78 ? 12.027 -6.006 -11.401 1.00 86.12 78 ALA A O 1
ATOM 586 N N . ARG A 1 79 ? 13.499 -6.618 -12.995 1.00 85.06 79 ARG A N 1
ATOM 587 C CA . ARG A 1 79 ? 13.422 -8.062 -12.725 1.00 85.06 79 ARG A CA 1
ATOM 588 C C . ARG A 1 79 ? 14.097 -8.470 -11.421 1.00 85.06 79 ARG A C 1
ATOM 590 O O . ARG A 1 79 ? 13.624 -9.385 -10.757 1.00 85.06 79 ARG A O 1
ATOM 597 N N . SER A 1 80 ? 15.178 -7.795 -11.047 1.00 85.19 80 SER A N 1
ATOM 598 C CA . SER A 1 80 ? 15.984 -8.124 -9.872 1.00 85.19 80 SER A CA 1
ATOM 599 C C . SER A 1 80 ? 16.648 -6.881 -9.273 1.00 85.19 80 SER A C 1
ATOM 601 O O . SER A 1 80 ? 16.631 -5.794 -9.860 1.00 85.19 80 SER A O 1
ATOM 603 N N . GLY A 1 81 ? 17.209 -7.048 -8.075 1.00 85.31 81 GLY A N 1
ATOM 604 C CA . GLY A 1 81 ? 17.817 -5.979 -7.283 1.00 85.31 81 GLY A CA 1
ATOM 605 C C . GLY A 1 81 ? 16.898 -5.447 -6.181 1.00 85.31 81 GLY A C 1
ATOM 606 O O . GLY A 1 81 ? 15.769 -5.906 -6.006 1.00 85.31 81 GLY A O 1
ATOM 607 N N . THR A 1 82 ? 17.401 -4.482 -5.415 1.00 83.12 82 THR A N 1
ATOM 608 C CA . THR A 1 82 ? 16.649 -3.840 -4.329 1.00 83.12 82 THR A CA 1
ATOM 609 C C . THR A 1 82 ? 15.383 -3.177 -4.873 1.00 83.12 82 THR A C 1
ATOM 611 O O . THR A 1 82 ? 15.411 -2.548 -5.934 1.00 83.12 82 THR A O 1
ATOM 614 N N . ASP A 1 83 ? 14.269 -3.363 -4.164 1.00 82.19 83 ASP A N 1
ATOM 615 C CA . ASP A 1 83 ? 12.933 -2.847 -4.499 1.00 82.19 83 ASP A CA 1
ATOM 616 C C . ASP A 1 83 ? 12.376 -3.316 -5.851 1.00 82.19 83 ASP A C 1
ATOM 618 O O . ASP A 1 83 ? 11.360 -2.808 -6.325 1.00 82.19 83 ASP A O 1
ATOM 622 N N . ALA A 1 84 ? 13.007 -4.307 -6.487 1.00 82.88 84 ALA A N 1
ATOM 623 C CA . ALA A 1 84 ? 12.539 -4.858 -7.745 1.00 82.88 84 ALA A CA 1
ATOM 62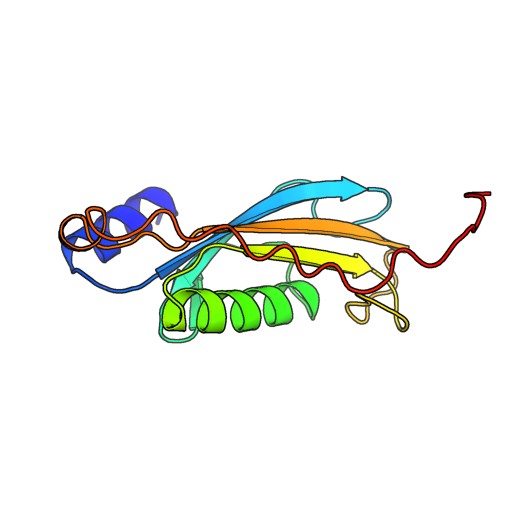4 C C . ALA A 1 84 ? 11.184 -5.559 -7.573 1.00 82.88 84 ALA A C 1
ATOM 626 O O . ALA A 1 84 ? 10.955 -6.373 -6.667 1.00 82.88 84 ALA A O 1
ATOM 627 N N . VAL A 1 85 ? 10.271 -5.249 -8.482 1.00 84.00 85 VAL A N 1
ATOM 62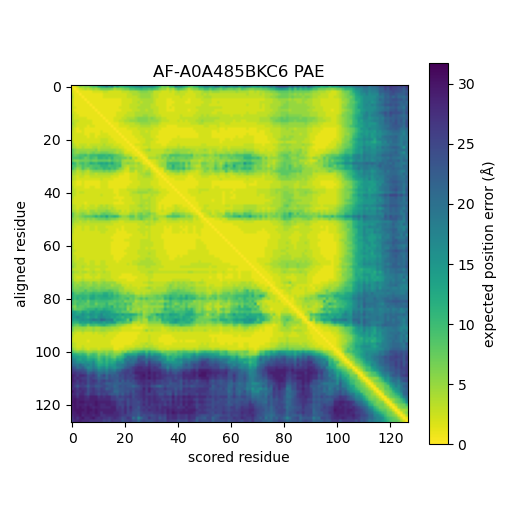8 C CA . VAL A 1 85 ? 8.911 -5.799 -8.505 1.00 84.00 85 VAL A CA 1
ATOM 629 C C . VAL A 1 85 ? 8.711 -6.828 -9.616 1.00 84.00 85 VAL A C 1
ATOM 631 O O . VAL A 1 85 ? 7.580 -7.161 -9.930 1.00 84.00 85 VAL A O 1
ATOM 634 N N . GLY A 1 86 ? 9.782 -7.350 -10.216 1.00 82.25 86 GLY A N 1
ATOM 635 C CA . GLY A 1 86 ? 9.695 -8.435 -11.197 1.00 82.25 86 GLY A CA 1
ATOM 636 C C . GLY A 1 86 ? 9.115 -8.015 -12.553 1.00 82.25 86 GLY A C 1
ATOM 637 O O . GLY A 1 86 ? 8.493 -8.840 -13.219 1.00 82.25 86 GLY A O 1
ATOM 638 N N . SER A 1 87 ? 9.309 -6.757 -12.959 1.00 79.19 87 SER A N 1
ATOM 639 C CA . SER A 1 87 ? 8.762 -6.163 -14.193 1.00 79.19 87 SER A CA 1
ATOM 640 C C . SER A 1 87 ? 9.869 -5.671 -15.138 1.00 79.19 87 SER A C 1
ATOM 642 O O . SER A 1 87 ? 10.984 -5.423 -14.685 1.00 79.19 87 SER A O 1
ATOM 644 N N . ASP A 1 88 ? 9.549 -5.509 -16.428 1.00 80.81 88 ASP A N 1
ATOM 645 C CA . ASP A 1 88 ? 10.458 -5.006 -17.478 1.00 80.81 88 ASP A CA 1
ATOM 646 C C . ASP A 1 88 ? 10.205 -3.542 -17.865 1.00 80.81 88 ASP A C 1
ATOM 648 O O . ASP A 1 88 ? 10.854 -3.021 -18.768 1.00 80.81 88 ASP A O 1
ATOM 652 N N . CYS A 1 89 ? 9.263 -2.850 -17.216 1.00 78.44 89 CYS A N 1
ATOM 653 C CA . CYS A 1 89 ? 8.915 -1.489 -17.630 1.00 78.44 89 CYS A CA 1
ATOM 654 C C . CYS A 1 89 ? 10.061 -0.481 -17.413 1.00 78.44 89 CYS A C 1
ATOM 656 O O . CYS A 1 89 ? 10.082 0.541 -18.079 1.00 78.44 89 CYS A O 1
ATOM 658 N N . GLY A 1 90 ? 11.020 -0.737 -16.516 1.00 80.62 90 GLY A N 1
ATOM 659 C CA . GLY A 1 90 ? 12.218 0.096 -16.333 1.00 80.62 90 GLY A CA 1
ATOM 660 C C . GLY A 1 90 ? 12.029 1.384 -15.515 1.00 80.62 90 GLY A C 1
ATOM 661 O O . GLY A 1 90 ? 13.007 2.071 -15.236 1.00 80.62 90 GLY A O 1
ATOM 662 N N . GLY A 1 91 ? 10.804 1.726 -15.105 1.00 88.50 91 GLY A N 1
ATOM 663 C CA . GLY A 1 91 ? 10.511 2.855 -14.215 1.00 88.50 91 GLY A CA 1
ATOM 664 C C . GLY A 1 91 ? 10.575 2.539 -12.715 1.00 88.50 91 GLY A C 1
ATOM 665 O O . GLY A 1 91 ? 10.982 1.461 -12.283 1.00 88.50 91 GLY A O 1
ATOM 666 N N . ALA A 1 92 ? 10.119 3.485 -11.898 1.00 90.00 92 ALA A N 1
ATOM 667 C CA . ALA A 1 92 ? 9.940 3.323 -10.456 1.00 90.00 92 ALA A CA 1
ATOM 668 C C . ALA A 1 92 ? 8.692 4.070 -9.974 1.00 90.00 92 ALA A C 1
ATOM 670 O O . ALA A 1 92 ? 8.292 5.068 -10.574 1.00 90.00 92 ALA A O 1
ATOM 671 N N . MET A 1 93 ? 8.084 3.602 -8.887 1.00 93.00 93 MET A N 1
ATOM 672 C CA . MET A 1 93 ? 6.936 4.255 -8.266 1.00 93.00 93 MET A CA 1
ATOM 673 C C . MET A 1 93 ? 6.988 4.193 -6.744 1.00 93.00 93 MET A C 1
ATOM 675 O O . MET A 1 93 ? 7.544 3.257 -6.164 1.00 93.00 93 MET A O 1
ATOM 679 N N . SER A 1 94 ? 6.331 5.168 -6.128 1.00 94.88 94 SER A N 1
ATOM 680 C CA . SER A 1 94 ? 6.115 5.237 -4.689 1.00 94.88 94 SER A CA 1
ATOM 681 C C . SER A 1 94 ? 4.615 5.219 -4.420 1.00 94.88 94 SER A C 1
ATOM 683 O O . SER A 1 94 ? 3.855 5.992 -5.013 1.00 94.88 94 SER A O 1
ATOM 685 N N . VAL A 1 95 ? 4.188 4.336 -3.522 1.00 96.62 95 VAL A N 1
ATOM 686 C CA . VAL A 1 95 ? 2.787 4.162 -3.137 1.00 96.62 95 VAL A CA 1
ATOM 687 C C . VAL A 1 95 ? 2.650 4.461 -1.654 1.00 96.62 95 VAL A C 1
ATOM 689 O O . VAL A 1 95 ? 3.307 3.832 -0.825 1.00 96.62 95 VAL A O 1
ATOM 692 N N . PHE A 1 96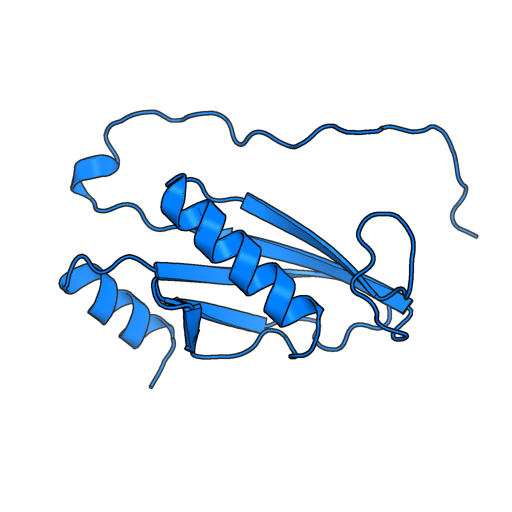 ? 1.796 5.420 -1.314 1.00 97.88 96 PHE A N 1
ATOM 693 C CA . PHE A 1 96 ? 1.430 5.666 0.072 1.00 97.88 96 PHE A CA 1
ATOM 694 C C . PHE A 1 96 ? 0.275 4.750 0.464 1.00 97.88 96 PHE A C 1
ATOM 696 O O . PHE A 1 96 ? -0.750 4.724 -0.216 1.00 97.88 96 PHE A O 1
ATOM 703 N N . ILE A 1 97 ? 0.457 4.012 1.556 1.00 98.19 97 ILE A N 1
ATOM 704 C CA . ILE A 1 97 ? -0.532 3.109 2.134 1.00 98.19 97 ILE A CA 1
ATOM 705 C C . ILE A 1 97 ? -1.017 3.735 3.439 1.00 98.19 97 ILE A C 1
ATOM 707 O O . ILE A 1 97 ? -0.298 3.757 4.441 1.00 98.19 97 ILE A O 1
ATOM 711 N N . SER A 1 98 ? -2.241 4.254 3.408 1.00 97.44 98 SER A N 1
ATOM 712 C CA . SER A 1 98 ? -2.932 4.821 4.560 1.00 97.44 98 SER A CA 1
ATOM 713 C C . SER A 1 98 ? -3.791 3.762 5.239 1.00 97.44 98 SER A C 1
ATOM 715 O O . SER A 1 98 ? -4.549 3.054 4.575 1.00 97.44 98 SER A O 1
ATOM 717 N N . VAL A 1 99 ? -3.697 3.691 6.563 1.00 96.81 99 VAL A N 1
ATOM 718 C CA . VAL A 1 99 ? -4.505 2.818 7.421 1.00 96.81 99 VAL A CA 1
ATOM 719 C C . VAL A 1 99 ? -5.333 3.707 8.342 1.00 96.81 99 VAL A C 1
ATOM 721 O O . VAL A 1 99 ? -4.804 4.201 9.343 1.00 96.81 99 VAL A O 1
ATOM 724 N N . PRO A 1 100 ? -6.611 3.958 8.010 1.00 92.62 100 PRO A N 1
ATOM 725 C CA . PRO A 1 100 ? -7.507 4.697 8.882 1.00 92.62 100 PRO A CA 1
ATOM 726 C C . PRO A 1 100 ? -7.678 3.955 10.206 1.00 92.62 100 PRO A C 1
ATOM 728 O O . PRO A 1 100 ? -8.014 2.771 10.240 1.00 92.62 100 PRO A O 1
ATOM 731 N N . LEU A 1 101 ? -7.429 4.657 11.308 1.00 81.75 101 LEU A N 1
ATOM 732 C CA . LEU A 1 101 ? -7.704 4.138 12.639 1.00 81.75 101 LEU A CA 1
ATOM 733 C C . LEU A 1 101 ? -9.127 4.527 13.039 1.00 81.75 101 LEU A C 1
ATOM 735 O O . LEU A 1 101 ? -9.537 5.653 12.746 1.00 81.75 101 LEU A O 1
ATOM 739 N N . PRO A 1 102 ? -9.866 3.653 13.747 1.00 70.19 102 PRO A N 1
ATOM 740 C CA . PRO A 1 102 ? -11.155 4.027 14.313 1.00 70.19 102 PRO A CA 1
ATOM 741 C C . PRO A 1 102 ? -11.002 5.307 15.137 1.00 70.19 102 PRO A C 1
ATOM 743 O O . PRO A 1 102 ? -10.009 5.453 15.852 1.00 70.19 102 PRO A O 1
ATOM 746 N N . ALA A 1 103 ? -11.981 6.212 15.088 1.00 62.91 103 ALA A N 1
ATOM 747 C CA . ALA A 1 103 ? -11.916 7.500 15.788 1.00 62.91 103 ALA A CA 1
ATOM 748 C C . ALA A 1 103 ? -11.574 7.364 17.291 1.00 62.91 103 ALA A C 1
ATOM 750 O O . ALA A 1 103 ? -10.889 8.216 17.853 1.00 62.91 103 ALA A O 1
ATOM 751 N N . ALA A 1 104 ? -11.957 6.249 17.923 1.00 60.28 104 ALA A N 1
ATOM 752 C CA . ALA A 1 104 ? -11.615 5.923 19.310 1.00 60.28 104 ALA A CA 1
ATOM 753 C C . ALA A 1 104 ? -10.108 5.669 19.559 1.00 60.28 104 ALA A C 1
ATOM 755 O O . ALA A 1 104 ? -9.632 5.843 20.677 1.00 60.28 104 ALA A O 1
ATOM 756 N N . ALA A 1 105 ? -9.341 5.274 18.539 1.00 57.44 105 ALA A N 1
ATOM 757 C CA . ALA A 1 105 ? -7.903 5.001 18.621 1.00 57.44 105 ALA A CA 1
ATOM 758 C C . ALA A 1 105 ? -7.025 6.223 18.283 1.00 57.44 105 ALA A C 1
ATOM 760 O O . ALA A 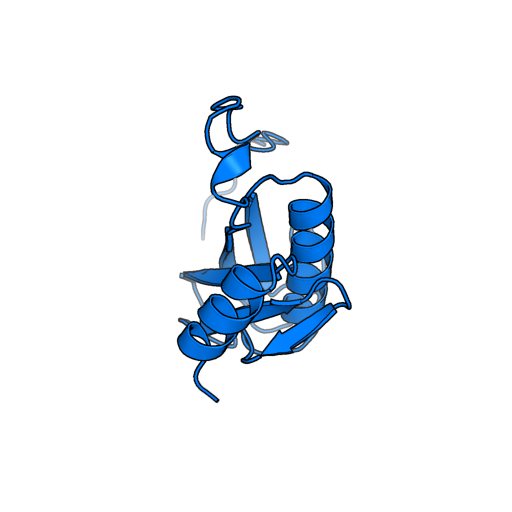1 105 ? -5.833 6.224 18.589 1.00 57.44 105 ALA A O 1
ATOM 761 N N . ALA A 1 106 ? -7.596 7.289 17.707 1.00 55.16 106 ALA A N 1
ATOM 762 C CA . ALA A 1 106 ? -6.861 8.489 17.290 1.00 55.16 106 ALA A CA 1
ATOM 763 C C . ALA A 1 106 ? -6.260 9.306 18.461 1.00 55.16 106 ALA A C 1
ATOM 765 O O . ALA A 1 106 ? -5.459 10.214 18.235 1.00 55.16 106 ALA A O 1
ATOM 766 N N . GLY A 1 107 ? -6.610 8.976 19.712 1.00 47.81 107 GLY A N 1
ATOM 767 C CA . GLY A 1 107 ? -6.065 9.595 20.926 1.00 47.81 107 GLY A CA 1
ATOM 768 C C . GLY A 1 107 ? -4.737 9.012 21.431 1.00 47.81 107 GLY A C 1
ATOM 769 O O . GLY A 1 107 ? -4.142 9.585 22.341 1.00 47.81 107 GLY A O 1
ATOM 770 N N . ALA A 1 108 ? -4.242 7.904 20.866 1.00 48.81 108 ALA A N 1
ATOM 771 C CA . ALA A 1 108 ? -3.086 7.184 21.403 1.00 48.81 108 ALA A CA 1
ATOM 772 C C . ALA A 1 108 ? -1.901 7.154 20.421 1.00 48.81 108 ALA A C 1
ATOM 774 O O . ALA A 1 108 ? -1.761 6.249 19.608 1.00 48.81 108 ALA A O 1
ATOM 775 N N . GLY A 1 109 ? -0.997 8.130 20.552 1.00 41.66 109 GLY A N 1
ATOM 776 C CA . GLY A 1 109 ? 0.395 7.985 20.119 1.00 41.66 109 GLY A CA 1
ATOM 777 C C . GLY A 1 109 ? 0.691 8.367 18.668 1.00 41.66 109 GLY A C 1
ATOM 778 O O . GLY A 1 109 ? 0.581 7.568 17.745 1.00 41.66 109 GLY A O 1
ATOM 779 N N . ARG A 1 110 ? 1.240 9.572 18.480 1.00 49.16 110 ARG A N 1
ATOM 780 C CA . ARG A 1 110 ? 2.027 9.927 17.288 1.00 49.16 110 ARG A CA 1
ATOM 781 C C . ARG A 1 110 ? 3.353 9.148 17.315 1.00 49.16 110 ARG A C 1
ATOM 783 O O . ARG A 1 110 ? 4.404 9.698 17.634 1.00 49.16 110 ARG A O 1
ATOM 790 N N . GLY A 1 111 ? 3.297 7.846 17.046 1.00 40.28 111 GLY A N 1
ATOM 791 C CA . GLY A 1 111 ? 4.465 6.990 16.864 1.00 40.28 111 GLY A CA 1
ATOM 792 C C . GLY A 1 111 ? 5.107 7.289 15.514 1.00 40.28 111 GLY A C 1
ATOM 793 O O . GLY A 1 111 ? 4.469 7.148 14.476 1.00 40.28 111 GLY A O 1
ATOM 794 N N . ARG A 1 112 ? 6.354 7.768 15.534 1.00 45.72 112 ARG A N 1
ATOM 795 C CA . ARG A 1 112 ? 7.154 8.125 14.354 1.00 45.72 112 ARG A CA 1
ATOM 796 C C . ARG A 1 112 ? 7.032 7.057 13.265 1.00 45.72 112 ARG A C 1
ATOM 798 O O . ARG A 1 112 ? 7.390 5.908 13.509 1.00 45.72 112 ARG A O 1
ATOM 805 N N . ALA A 1 113 ? 6.628 7.469 12.061 1.00 43.16 113 ALA A N 1
ATOM 806 C CA . ALA A 1 113 ? 6.805 6.683 10.848 1.00 43.16 113 ALA A CA 1
ATOM 807 C C . ALA A 1 113 ? 8.256 6.187 10.809 1.00 43.16 113 ALA A C 1
ATOM 809 O O . ALA A 1 113 ? 9.200 6.975 10.679 1.00 43.16 113 ALA A O 1
ATOM 810 N N . ARG A 1 114 ? 8.444 4.882 11.010 1.00 43.53 114 ARG A N 1
ATOM 811 C CA . ARG A 1 114 ? 9.754 4.244 10.983 1.00 43.53 114 ARG A CA 1
ATOM 812 C C . ARG A 1 114 ? 10.157 4.154 9.517 1.00 43.53 114 ARG A C 1
ATOM 814 O O . ARG A 1 114 ? 9.961 3.133 8.875 1.00 43.53 114 ARG A O 1
ATOM 821 N N . GLN A 1 115 ? 10.691 5.251 8.979 1.00 47.47 115 GLN A N 1
ATOM 822 C CA . GLN A 1 115 ? 11.426 5.222 7.720 1.00 47.47 115 GLN A CA 1
ATOM 823 C C . GLN A 1 115 ? 12.514 4.166 7.894 1.00 47.47 115 GLN A C 1
ATOM 825 O O . GLN A 1 115 ? 13.426 4.336 8.710 1.00 47.47 115 GLN A O 1
ATOM 830 N N . SER A 1 116 ? 12.380 3.045 7.188 1.00 40.84 116 SER A N 1
ATOM 831 C CA . SER A 1 116 ? 13.413 2.029 7.079 1.00 40.84 116 SER A CA 1
ATOM 832 C C . SER A 1 116 ? 14.619 2.660 6.385 1.00 40.84 116 SER A C 1
ATOM 834 O O . SER A 1 116 ? 14.849 2.540 5.190 1.00 40.84 116 SER A O 1
ATOM 836 N N . ARG A 1 117 ? 15.443 3.360 7.167 1.00 48.34 117 ARG A N 1
ATOM 837 C CA . ARG A 1 117 ? 16.821 3.650 6.799 1.00 48.34 117 ARG A CA 1
ATOM 838 C C . ARG A 1 117 ? 17.561 2.319 6.771 1.00 48.34 117 ARG A C 1
ATOM 840 O O . ARG A 1 117 ? 18.150 1.903 7.765 1.00 48.34 117 ARG A O 1
ATOM 847 N N . ARG A 1 118 ? 17.515 1.639 5.631 1.00 43.22 118 ARG A N 1
ATOM 848 C CA . ARG A 1 118 ? 18.504 0.633 5.258 1.00 43.22 118 ARG A CA 1
ATOM 849 C C . ARG A 1 118 ? 19.189 1.110 3.983 1.00 43.22 118 ARG A C 1
ATOM 851 O O . ARG A 1 118 ? 18.616 1.062 2.908 1.00 43.22 118 ARG A O 1
ATOM 858 N N . GLY A 1 119 ? 20.424 1.580 4.159 1.00 36.12 119 GLY A N 1
ATOM 859 C CA . GLY A 1 119 ? 21.418 1.672 3.094 1.00 36.12 119 GLY A CA 1
ATOM 860 C C . GLY A 1 119 ? 21.448 2.972 2.299 1.00 36.12 119 GLY A C 1
ATOM 861 O O . GLY A 1 119 ? 21.220 2.956 1.097 1.00 36.12 119 GLY A O 1
ATOM 862 N N . ALA A 1 120 ? 21.885 4.071 2.923 1.00 42.59 120 ALA A N 1
ATOM 863 C CA . ALA A 1 120 ? 22.658 5.081 2.199 1.00 42.59 120 ALA A CA 1
ATOM 864 C C . ALA A 1 120 ? 24.010 4.453 1.797 1.00 42.59 120 ALA A C 1
ATOM 866 O O . ALA A 1 120 ? 25.033 4.648 2.452 1.00 42.59 120 ALA A O 1
ATOM 867 N N . GLY A 1 121 ? 23.975 3.610 0.763 1.00 35.34 121 GLY A N 1
ATOM 868 C CA . GLY A 1 121 ? 25.141 3.147 0.030 1.00 35.34 121 GLY A CA 1
ATOM 869 C C . GLY A 1 121 ? 25.555 4.243 -0.940 1.00 35.34 121 GLY A C 1
ATOM 870 O O . GLY A 1 121 ? 24.763 4.703 -1.756 1.00 35.34 121 GLY A O 1
ATOM 871 N N . ARG A 1 122 ? 26.784 4.713 -0.769 1.00 42.97 122 ARG A N 1
ATOM 872 C CA . ARG A 1 122 ? 27.421 5.798 -1.510 1.00 42.97 122 ARG A CA 1
ATOM 873 C C . ARG A 1 122 ? 27.355 5.561 -3.026 1.00 42.97 122 ARG A C 1
ATOM 875 O O . ARG A 1 122 ? 27.674 4.472 -3.475 1.00 42.97 122 ARG A O 1
ATOM 882 N N . GLY A 1 123 ? 27.031 6.625 -3.764 1.00 43.56 123 GLY A N 1
ATOM 883 C CA . GLY A 1 123 ? 27.485 6.883 -5.132 1.00 43.56 123 GLY A CA 1
ATOM 884 C C . GLY A 1 123 ? 27.139 5.846 -6.200 1.00 43.56 123 GLY A C 1
ATOM 885 O O . GLY A 1 123 ? 27.905 4.925 -6.445 1.00 43.56 123 GLY A O 1
ATOM 886 N N . ALA A 1 124 ? 26.084 6.111 -6.964 1.00 39.59 124 ALA A N 1
ATOM 887 C CA . ALA A 1 124 ? 26.092 5.790 -8.384 1.00 39.59 124 ALA A CA 1
ATOM 888 C C . ALA A 1 124 ? 25.480 6.979 -9.120 1.00 39.59 124 ALA A C 1
ATOM 890 O O . ALA A 1 124 ? 24.332 7.353 -8.879 1.00 39.59 124 ALA A O 1
ATOM 891 N N . ALA A 1 125 ? 26.313 7.620 -9.934 1.00 36.59 125 ALA A N 1
ATOM 892 C CA . ALA A 1 125 ? 25.905 8.631 -10.884 1.00 36.59 125 ALA A CA 1
ATOM 893 C C . ALA A 1 125 ? 24.774 8.065 -11.747 1.00 36.59 125 ALA A C 1
ATOM 895 O O . ALA A 1 125 ? 24.881 6.964 -12.287 1.00 36.59 125 ALA A O 1
ATOM 896 N N . TRP A 1 126 ? 23.688 8.821 -11.826 1.00 38.78 126 TRP A N 1
ATOM 897 C CA . TRP A 1 126 ? 2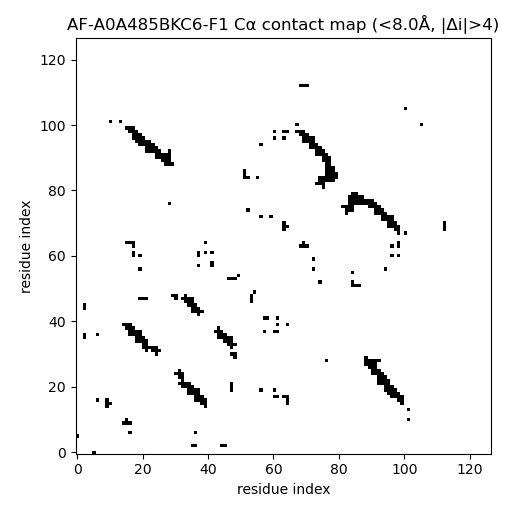2.645 8.601 -12.808 1.00 38.78 126 TRP A CA 1
ATOM 898 C C . TRP A 1 126 ? 23.230 9.054 -14.145 1.00 38.78 126 TRP A C 1
ATOM 900 O O . TRP A 1 126 ? 23.426 10.253 -14.345 1.00 38.78 126 TRP A O 1
ATOM 910 N N . VAL A 1 127 ? 23.609 8.089 -14.983 1.00 41.16 127 VAL A N 1
ATOM 911 C CA . VAL A 1 127 ? 23.890 8.304 -16.407 1.00 41.16 127 VAL A CA 1
ATOM 912 C C . VAL A 1 127 ? 22.644 7.908 -17.176 1.00 41.16 127 VAL A C 1
ATOM 914 O O . VAL A 1 127 ? 22.091 6.833 -16.843 1.00 41.16 127 VAL A O 1
#

pLDDT: mean 82.3, std 19.53, range [35.34, 98.19]

Mean predicted aligned error: 9.38 Å

Nearest PDB structures (foldseek):
  3on5-assembly1_A  TM=7.712E-01  e=3.501E-06  Halalkalibacterium halodurans
  2we7-assembly1_A-3  TM=8.624E-01  e=2.452E-04  Mycolicibacterium smegmatis MC2 155
  2we8-assembly1_A-2  TM=8.159E-01  e=2.059E-04  Mycolicibacterium smegmatis MC2 155
  2we7-assembly2_B-2  TM=7.551E-01  e=6.223E-04  Mycolicibacterium smegmatis MC2 155
  4v19-assembly1_X  TM=1.947E-01  e=1.808E+00  Sus scrofa